Protein AF-A0AAU9V976-F1 (afdb_monomer)

pLDDT: mean 77.26, std 12.56, range [42.62, 93.38]

Mean predicted aligned error: 13.74 Å

Structure (mmCIF, N/CA/C/O backbone):
data_AF-A0AAU9V976-F1
#
_entry.id   AF-A0AAU9V976-F1
#
loop_
_atom_site.group_PDB
_atom_site.id
_atom_site.type_symbol
_atom_site.label_atom_id
_atom_site.label_alt_id
_atom_site.label_comp_id
_atom_site.label_asym_id
_atom_site.label_entity_id
_atom_site.label_seq_id
_atom_site.pdbx_PDB_ins_code
_atom_site.Cartn_x
_atom_site.Cartn_y
_atom_site.Cartn_z
_atom_site.occupancy
_atom_site.B_iso_or_equiv
_atom_site.auth_seq_id
_atom_site.auth_comp_id
_atom_site.auth_asym_id
_atom_site.auth_atom_id
_atom_site.pdbx_PDB_model_num
ATOM 1 N N . MET A 1 1 ? 31.066 -22.808 -19.794 1.00 42.62 1 MET A N 1
ATOM 2 C CA . MET A 1 1 ? 29.587 -22.709 -19.785 1.00 42.62 1 MET A CA 1
ATOM 3 C C . MET A 1 1 ? 29.200 -21.285 -19.411 1.00 42.62 1 MET A C 1
ATOM 5 O O . MET A 1 1 ? 29.509 -20.862 -18.305 1.00 42.62 1 MET A O 1
ATOM 9 N N . ASN A 1 2 ? 28.576 -20.544 -20.329 1.00 50.41 2 ASN A N 1
ATOM 10 C CA . ASN A 1 2 ? 28.217 -19.128 -20.169 1.00 50.41 2 ASN A CA 1
ATOM 11 C C . ASN A 1 2 ? 27.073 -18.945 -19.157 1.00 50.41 2 ASN A C 1
ATOM 13 O O . ASN A 1 2 ? 25.905 -18.852 -19.533 1.00 50.41 2 ASN A O 1
ATOM 17 N N . ARG A 1 3 ? 27.388 -18.920 -17.858 1.00 59.38 3 ARG A N 1
ATOM 18 C CA . ARG A 1 3 ? 26.419 -18.580 -16.810 1.00 59.38 3 ARG A CA 1
ATOM 19 C C . ARG A 1 3 ? 26.549 -17.105 -16.457 1.00 59.38 3 ARG A C 1
ATOM 21 O O . ARG A 1 3 ? 27.405 -16.727 -15.672 1.00 59.38 3 ARG A O 1
ATOM 28 N N . LEU A 1 4 ? 25.668 -16.297 -17.042 1.00 67.44 4 LEU A N 1
ATOM 29 C CA . LEU A 1 4 ? 25.501 -14.901 -16.651 1.00 67.44 4 LEU A CA 1
ATOM 30 C C . LEU A 1 4 ? 24.906 -14.823 -15.244 1.00 67.44 4 LEU A C 1
ATOM 32 O O . LEU A 1 4 ? 23.891 -15.485 -14.973 1.00 67.44 4 LEU A O 1
ATOM 36 N N . THR A 1 5 ? 25.511 -13.997 -14.391 1.00 76.44 5 THR A N 1
ATOM 37 C CA . THR A 1 5 ? 24.982 -13.668 -13.063 1.00 76.44 5 THR A CA 1
ATOM 38 C C . THR A 1 5 ? 23.667 -12.887 -13.190 1.00 76.44 5 THR A C 1
ATOM 40 O O . THR A 1 5 ? 23.399 -12.289 -14.240 1.00 76.44 5 THR A O 1
ATOM 43 N N . PRO A 1 6 ? 22.813 -12.873 -12.152 1.00 68.69 6 PRO A N 1
ATOM 44 C CA . PRO A 1 6 ? 21.598 -12.057 -12.151 1.00 68.69 6 PRO A CA 1
ATOM 45 C C . PRO A 1 6 ? 21.866 -10.578 -12.473 1.00 68.69 6 PRO A C 1
ATOM 47 O O . PRO A 1 6 ? 21.142 -9.988 -13.270 1.00 68.69 6 PRO A O 1
ATOM 50 N N . GLU A 1 7 ? 22.956 -10.016 -11.945 1.00 67.62 7 GLU A N 1
ATOM 51 C CA . GLU A 1 7 ? 23.396 -8.639 -12.209 1.00 67.62 7 GLU A CA 1
ATOM 52 C C . GLU A 1 7 ? 23.746 -8.416 -13.683 1.00 67.62 7 GLU A C 1
ATOM 54 O O . GLU A 1 7 ? 23.297 -7.445 -14.286 1.00 67.62 7 GLU A O 1
ATOM 59 N N . GLN A 1 8 ? 24.475 -9.350 -14.303 1.00 68.94 8 GLN A N 1
ATOM 60 C CA . GLN A 1 8 ? 24.818 -9.276 -15.726 1.00 68.94 8 GLN A CA 1
ATOM 61 C C . GLN A 1 8 ? 23.578 -9.383 -16.619 1.00 68.94 8 GLN A C 1
ATOM 63 O O . GLN A 1 8 ? 23.442 -8.633 -17.583 1.00 68.94 8 GLN A O 1
ATOM 68 N N . ARG A 1 9 ? 22.636 -10.279 -16.294 1.00 66.00 9 ARG A N 1
ATOM 69 C CA . ARG A 1 9 ? 21.364 -10.412 -17.033 1.00 66.00 9 ARG A CA 1
ATOM 70 C C . ARG A 1 9 ? 20.520 -9.147 -16.926 1.00 66.00 9 ARG A C 1
ATOM 72 O O . ARG A 1 9 ? 19.904 -8.731 -17.904 1.00 66.00 9 ARG A O 1
ATOM 79 N N . PHE A 1 10 ? 20.513 -8.533 -15.750 1.00 69.31 10 PHE A N 1
ATOM 80 C CA . PHE A 1 10 ? 19.803 -7.290 -15.515 1.00 69.31 10 PHE A CA 1
ATOM 81 C C . PHE A 1 10 ? 20.469 -6.100 -16.221 1.00 69.31 10 PHE A C 1
ATOM 83 O O . PHE A 1 10 ? 19.774 -5.287 -16.821 1.00 69.31 10 PHE A O 1
ATOM 90 N N . HIS A 1 11 ? 21.801 -6.031 -16.238 1.00 67.69 11 HIS A N 1
ATOM 91 C CA . HIS A 1 11 ? 22.538 -5.008 -16.978 1.00 67.69 11 HIS A CA 1
ATOM 92 C C . HIS A 1 11 ? 22.307 -5.114 -18.495 1.00 67.69 11 HIS A C 1
ATOM 94 O O . HIS A 1 11 ? 22.106 -4.107 -19.168 1.00 67.69 11 HIS A O 1
ATOM 100 N N . ILE A 1 12 ? 22.216 -6.336 -19.030 1.00 68.56 12 ILE A N 1
ATOM 101 C CA . ILE A 1 12 ? 21.811 -6.572 -20.424 1.00 68.56 12 ILE A CA 1
ATOM 102 C C . ILE A 1 12 ? 20.384 -6.060 -20.676 1.00 68.56 12 ILE A C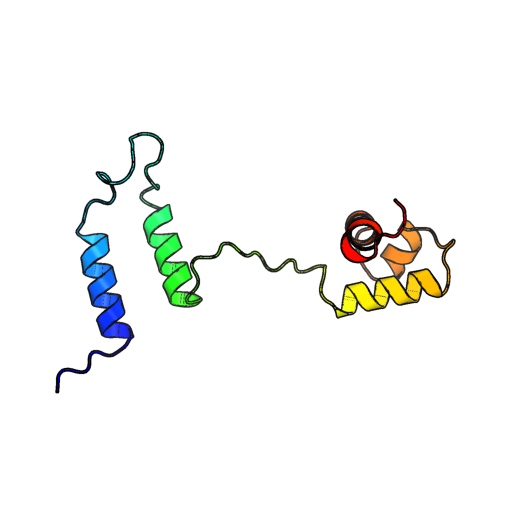 1
ATOM 104 O O . ILE A 1 12 ? 20.143 -5.397 -21.685 1.00 68.56 12 ILE A O 1
ATOM 108 N N . ALA A 1 13 ? 19.442 -6.315 -19.761 1.00 67.31 13 ALA A N 1
ATOM 109 C CA . ALA A 1 13 ? 18.082 -5.784 -19.864 1.00 67.31 13 ALA A CA 1
ATOM 110 C C . ALA A 1 13 ? 18.062 -4.245 -19.799 1.00 67.31 13 ALA A C 1
ATOM 112 O O . ALA A 1 13 ? 17.362 -3.607 -20.578 1.00 67.31 13 ALA A O 1
ATOM 113 N N . GLN A 1 14 ? 18.868 -3.643 -18.924 1.00 68.19 14 GLN A N 1
ATOM 114 C CA . GLN A 1 14 ? 19.033 -2.196 -18.821 1.00 68.19 14 GLN A CA 1
ATOM 115 C C . GLN A 1 14 ? 19.527 -1.597 -20.144 1.00 68.19 14 GLN A C 1
ATOM 117 O O . GLN A 1 14 ? 18.864 -0.717 -20.678 1.00 68.19 14 GLN A O 1
ATOM 122 N N . ILE A 1 15 ? 20.618 -2.120 -20.716 1.00 66.62 15 ILE A N 1
ATOM 123 C CA . ILE A 1 15 ? 21.153 -1.664 -22.011 1.00 66.62 15 ILE A CA 1
ATOM 124 C C . ILE A 1 15 ? 20.105 -1.823 -23.123 1.00 66.62 15 ILE A C 1
ATOM 126 O O . ILE A 1 15 ? 19.984 -0.956 -23.991 1.00 66.62 15 ILE A O 1
ATOM 130 N N . TYR A 1 16 ? 19.331 -2.913 -23.092 1.00 65.38 16 TYR A N 1
ATOM 131 C CA . TYR A 1 16 ? 18.266 -3.187 -24.054 1.00 65.38 16 TYR A CA 1
ATOM 132 C C . TYR A 1 16 ? 17.108 -2.178 -23.972 1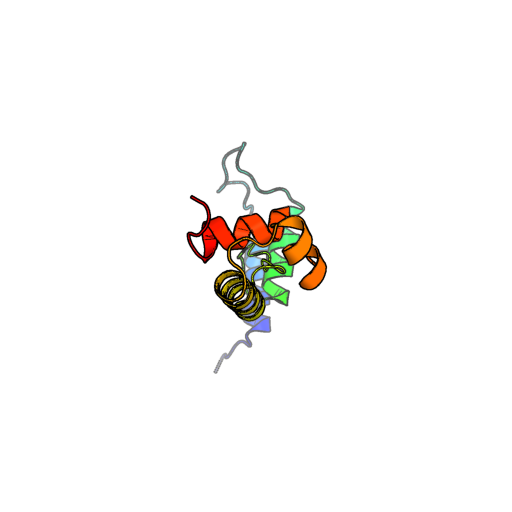.00 65.38 16 TYR A C 1
ATOM 134 O O . TYR A 1 16 ? 16.597 -1.761 -25.011 1.00 65.38 16 TYR A O 1
ATOM 142 N N . PHE A 1 17 ? 16.702 -1.773 -22.764 1.00 62.34 17 PHE A N 1
ATOM 143 C CA . PHE A 1 17 ? 15.596 -0.833 -22.548 1.00 62.34 17 PHE A CA 1
ATOM 144 C C . PHE A 1 17 ? 16.018 0.644 -22.605 1.00 62.34 17 PHE A C 1
ATOM 146 O O . PHE A 1 17 ? 15.234 1.468 -23.067 1.00 62.34 17 PHE A O 1
ATOM 153 N N . GLU A 1 18 ? 17.242 0.989 -22.199 1.00 65.19 18 GLU A N 1
ATOM 154 C CA . GLU A 1 18 ? 17.788 2.352 -22.303 1.00 65.19 18 GLU A CA 1
ATOM 155 C C . GLU A 1 18 ? 18.015 2.761 -23.766 1.00 65.19 18 GLU A C 1
ATOM 157 O O . GLU A 1 18 ? 17.744 3.902 -24.134 1.00 65.19 18 GLU A O 1
ATOM 162 N N . ASN A 1 19 ? 18.426 1.826 -24.632 1.00 58.38 19 ASN A N 1
ATOM 163 C CA . ASN A 1 19 ? 18.715 2.111 -26.044 1.00 58.38 19 ASN A CA 1
ATOM 164 C C . ASN A 1 19 ? 17.544 1.865 -27.007 1.00 58.38 19 ASN A C 1
ATOM 166 O O . ASN A 1 19 ? 17.720 1.946 -28.225 1.00 58.38 19 ASN A O 1
ATOM 170 N N . ARG A 1 20 ? 16.336 1.560 -26.518 1.00 55.28 20 ARG A N 1
ATOM 171 C CA . ARG A 1 20 ? 15.174 1.325 -27.385 1.00 55.28 20 ARG A CA 1
ATOM 172 C C . ARG A 1 20 ? 14.007 2.178 -26.952 1.00 55.28 20 ARG A C 1
ATOM 174 O O . ARG A 1 20 ? 13.383 1.954 -25.924 1.00 55.28 20 ARG A O 1
ATOM 181 N N . ALA A 1 21 ? 13.717 3.152 -27.805 1.00 59.62 21 ALA A N 1
ATOM 182 C CA . ALA A 1 21 ? 12.571 4.029 -27.748 1.00 59.62 21 ALA A CA 1
ATOM 183 C C . ALA A 1 21 ? 11.325 3.278 -27.241 1.00 59.62 21 ALA A C 1
ATOM 185 O O . ALA A 1 21 ? 10.714 2.516 -27.976 1.00 59.62 21 ALA A O 1
ATOM 186 N N . LEU A 1 22 ? 10.922 3.510 -25.989 1.00 63.00 22 LEU A N 1
ATOM 187 C CA . LEU A 1 22 ? 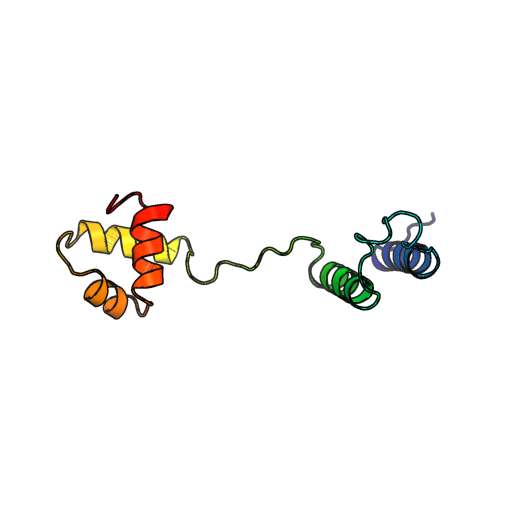9.593 3.114 -25.499 1.00 63.00 22 LEU A CA 1
ATOM 188 C C . LEU A 1 22 ? 8.500 3.894 -26.252 1.00 63.00 22 LEU A C 1
ATOM 190 O O . LEU A 1 22 ? 7.359 3.468 -26.386 1.00 63.00 22 LEU A O 1
ATOM 194 N N . ARG A 1 23 ? 8.899 5.042 -26.803 1.00 60.06 23 ARG A N 1
ATOM 195 C CA . ARG A 1 23 ? 8.108 6.022 -27.540 1.00 60.06 23 ARG A CA 1
ATOM 196 C C . ARG A 1 23 ? 7.181 5.480 -28.650 1.00 60.06 23 ARG A C 1
ATOM 198 O O . ARG A 1 23 ? 6.126 6.096 -28.777 1.00 60.06 23 ARG A O 1
ATOM 205 N N . PRO A 1 24 ? 7.511 4.431 -29.433 1.00 68.00 24 PRO A N 1
ATOM 206 C CA . PRO A 1 24 ? 6.631 3.841 -30.444 1.00 68.00 24 PRO A CA 1
ATOM 207 C C . PRO A 1 24 ? 5.572 2.890 -29.870 1.00 68.00 24 PRO A C 1
ATOM 209 O O . PRO A 1 24 ? 4.562 2.660 -30.520 1.00 68.00 24 PRO A O 1
ATOM 212 N N . PHE A 1 25 ? 5.780 2.334 -28.671 1.00 68.12 25 PHE A N 1
ATOM 213 C CA . PHE A 1 25 ? 4.842 1.386 -28.052 1.00 68.12 25 PHE A CA 1
ATOM 214 C C . PHE A 1 25 ? 3.715 2.077 -27.283 1.00 68.12 25 PHE A C 1
ATOM 216 O O . PHE A 1 25 ? 2.660 1.489 -27.057 1.00 68.12 25 PHE A O 1
ATOM 223 N N . TYR A 1 26 ? 3.929 3.331 -26.890 1.00 70.00 26 TYR A 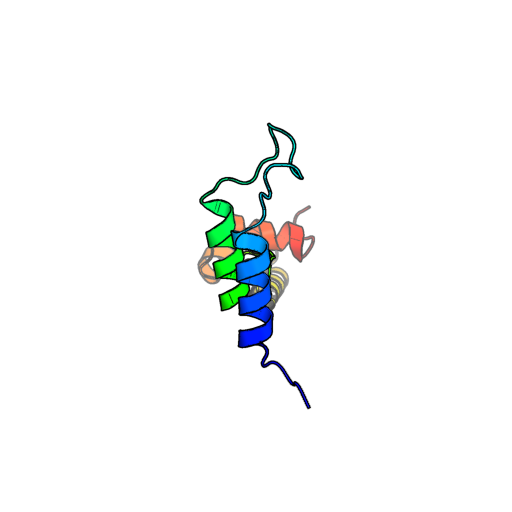N 1
ATOM 224 C CA . TYR A 1 26 ? 2.933 4.137 -26.203 1.00 70.00 26 TYR A CA 1
ATOM 225 C C . TYR A 1 26 ? 2.383 5.206 -27.146 1.00 70.00 26 TYR A C 1
ATOM 227 O O . TYR A 1 26 ? 3.144 5.973 -27.739 1.00 70.00 26 TYR A O 1
ATOM 235 N N . GLY A 1 27 ? 1.054 5.287 -27.246 1.00 68.31 27 GLY A N 1
ATOM 236 C CA . GLY A 1 27 ? 0.383 6.388 -27.938 1.00 68.31 27 GLY A CA 1
ATOM 237 C C . GLY A 1 27 ? 0.759 7.746 -27.334 1.00 68.31 27 GLY A C 1
ATOM 238 O O . GLY A 1 27 ? 1.188 7.823 -26.182 1.00 68.31 27 GLY A O 1
ATOM 239 N N . GLN A 1 28 ? 0.576 8.826 -28.100 1.00 67.31 28 GLN A N 1
ATOM 240 C CA . GLN A 1 28 ? 0.994 10.189 -27.734 1.00 67.31 28 GLN A CA 1
ATOM 241 C C . GLN A 1 28 ? 0.583 10.603 -26.310 1.00 67.31 28 GLN A C 1
ATOM 243 O O . GLN A 1 28 ? 1.363 11.248 -25.615 1.00 67.31 28 GLN A O 1
ATOM 248 N N . HIS A 1 29 ? -0.601 10.183 -25.859 1.00 73.44 29 HIS A N 1
ATOM 249 C CA . HIS A 1 29 ? -1.153 10.528 -24.545 1.00 73.44 29 HIS A CA 1
ATOM 250 C C . HIS A 1 29 ? -0.849 9.514 -23.429 1.00 73.44 29 HIS A C 1
ATOM 252 O O . HIS A 1 29 ? -1.093 9.810 -22.266 1.00 73.44 29 HIS A O 1
ATOM 258 N N . ASN A 1 30 ? -0.287 8.347 -23.760 1.00 70.94 30 ASN A N 1
ATOM 259 C CA . ASN A 1 30 ? -0.001 7.262 -22.810 1.00 70.94 30 ASN A CA 1
ATOM 260 C C . ASN A 1 30 ? 1.503 7.036 -22.610 1.00 70.94 30 ASN A C 1
ATOM 262 O O . ASN A 1 30 ? 1.911 6.037 -22.018 1.00 70.94 30 ASN A O 1
ATOM 266 N N . ARG A 1 31 ? 2.346 7.929 -23.142 1.00 73.38 31 ARG A N 1
ATOM 267 C CA . ARG A 1 31 ? 3.799 7.804 -23.053 1.00 73.38 31 ARG A CA 1
ATOM 268 C C . ARG A 1 31 ? 4.261 8.023 -21.606 1.00 73.38 31 ARG A C 1
ATOM 270 O O . ARG A 1 31 ? 3.991 9.090 -21.054 1.00 73.38 31 ARG A O 1
ATOM 277 N N . PRO A 1 32 ? 4.993 7.070 -21.000 1.00 72.50 32 PRO A N 1
ATOM 278 C CA . PRO A 1 32 ? 5.591 7.285 -19.691 1.00 72.50 32 PRO A CA 1
ATOM 279 C C . PRO A 1 32 ? 6.611 8.423 -19.770 1.00 72.50 32 PRO A C 1
ATOM 281 O O . PRO A 1 32 ? 7.336 8.552 -20.761 1.00 72.50 32 PRO A O 1
ATOM 284 N N . SER A 1 33 ? 6.656 9.260 -18.734 1.00 72.19 33 SER A N 1
ATOM 285 C CA . SER A 1 33 ? 7.603 10.373 -18.690 1.00 72.19 33 SER A CA 1
ATOM 286 C C . SER A 1 33 ? 9.043 9.864 -18.619 1.00 72.19 33 SER A C 1
ATOM 288 O O . SER A 1 33 ? 9.317 8.791 -18.075 1.00 72.19 33 SER A O 1
ATOM 290 N N . GLU A 1 34 ? 9.981 10.663 -19.130 1.00 72.31 34 GLU A N 1
ATOM 291 C CA . GLU A 1 34 ? 11.411 10.324 -19.117 1.00 72.31 34 GLU A CA 1
ATOM 292 C C . GLU A 1 34 ? 11.963 10.133 -17.702 1.00 72.31 34 GLU A C 1
ATOM 294 O O . GLU A 1 34 ? 12.903 9.373 -17.518 1.00 72.31 34 GL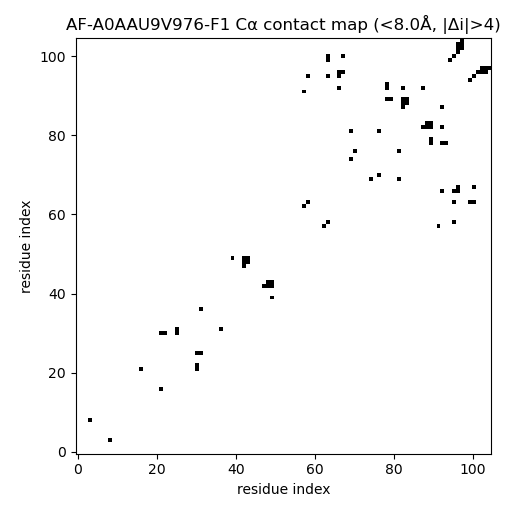U A O 1
ATOM 299 N N . GLN A 1 35 ? 11.337 10.750 -16.697 1.00 72.19 35 GLN A N 1
ATOM 300 C CA . GLN A 1 35 ? 11.675 10.579 -15.283 1.00 72.19 35 GLN A CA 1
ATOM 301 C C . GLN A 1 35 ? 11.030 9.334 -14.652 1.00 72.19 35 GLN A C 1
ATOM 303 O O . GLN A 1 35 ? 11.599 8.735 -13.742 1.00 72.19 35 GLN A O 1
ATOM 308 N N . LEU A 1 36 ? 9.851 8.910 -15.121 1.00 76.44 36 LEU A N 1
ATOM 309 C CA . LEU A 1 36 ? 9.149 7.748 -14.564 1.00 76.44 36 LEU A CA 1
ATOM 310 C C . LEU A 1 36 ? 9.860 6.434 -14.908 1.00 76.44 36 LEU A C 1
ATOM 312 O O . LEU A 1 36 ? 9.857 5.502 -14.103 1.00 76.44 36 LEU A O 1
ATOM 316 N N . ILE A 1 37 ? 10.483 6.368 -16.085 1.00 74.94 37 ILE A N 1
ATOM 317 C CA . ILE A 1 37 ? 11.244 5.206 -16.557 1.00 74.94 37 ILE A CA 1
ATOM 318 C C . ILE A 1 37 ? 12.392 4.847 -15.588 1.00 74.94 37 ILE A C 1
ATOM 320 O O . ILE A 1 37 ? 12.369 3.731 -15.062 1.00 74.94 37 ILE A O 1
ATOM 324 N N . PRO A 1 38 ? 13.352 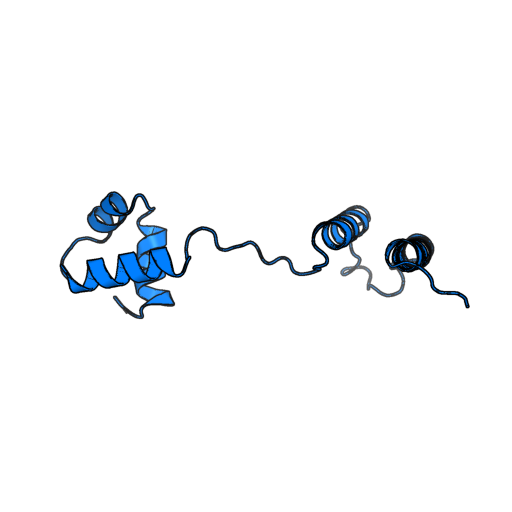5.746 -15.273 1.00 76.38 38 PRO A N 1
ATOM 325 C CA . PRO A 1 38 ? 14.440 5.430 -14.352 1.00 76.38 38 PRO A CA 1
ATOM 326 C C . PRO A 1 38 ? 13.935 5.132 -12.936 1.00 76.38 38 PRO A C 1
ATOM 328 O O . PRO A 1 38 ? 14.392 4.160 -12.343 1.00 76.38 38 PRO A O 1
ATOM 331 N N . LEU A 1 39 ? 12.935 5.862 -12.426 1.00 80.00 39 LEU A N 1
ATOM 332 C CA . LEU A 1 39 ? 12.358 5.610 -11.095 1.00 80.00 39 LEU A CA 1
ATOM 333 C C . LEU A 1 39 ? 11.705 4.223 -10.979 1.00 80.00 39 LEU A C 1
ATOM 335 O O . LEU A 1 39 ? 11.843 3.539 -9.963 1.00 80.00 39 LEU A O 1
ATOM 339 N N . THR A 1 40 ? 10.997 3.787 -12.025 1.00 78.25 40 THR A N 1
ATOM 340 C CA . THR A 1 40 ? 10.385 2.448 -12.071 1.00 78.25 40 THR A CA 1
ATOM 341 C C . THR A 1 40 ? 11.463 1.367 -12.066 1.00 78.25 40 THR A C 1
ATOM 343 O O . THR A 1 40 ? 11.352 0.379 -11.337 1.00 78.25 40 THR A O 1
ATOM 346 N N . MET A 1 41 ? 12.540 1.574 -12.829 1.00 78.25 41 MET A N 1
ATOM 347 C CA . MET A 1 41 ? 13.662 0.639 -12.884 1.00 78.25 41 MET A CA 1
ATOM 348 C C . MET A 1 41 ? 14.458 0.601 -11.578 1.00 78.25 41 MET A C 1
ATOM 350 O O . MET A 1 41 ? 14.835 -0.478 -11.134 1.00 78.25 41 MET A O 1
ATOM 354 N N . GLU A 1 42 ? 14.692 1.740 -10.933 1.00 80.75 42 GLU A N 1
ATOM 355 C CA . GLU A 1 42 ? 15.362 1.824 -9.633 1.00 80.75 42 GLU A CA 1
ATOM 356 C C . GLU A 1 42 ? 14.564 1.107 -8.537 1.00 80.75 42 GLU A C 1
ATOM 358 O O . GLU A 1 42 ? 15.113 0.319 -7.762 1.00 80.75 42 GLU A O 1
ATOM 363 N N . ARG A 1 43 ? 13.240 1.292 -8.514 1.00 76.62 43 ARG A N 1
ATOM 364 C CA . ARG A 1 43 ? 12.358 0.536 -7.616 1.00 76.62 43 ARG A CA 1
ATOM 365 C C . ARG A 1 43 ? 12.467 -0.965 -7.856 1.00 76.62 43 ARG A C 1
ATOM 367 O O . ARG A 1 43 ? 12.594 -1.732 -6.902 1.00 76.62 43 ARG A O 1
ATOM 374 N N . PHE A 1 44 ? 12.443 -1.386 -9.116 1.00 78.50 44 PHE A N 1
ATOM 375 C CA . PHE A 1 44 ? 12.598 -2.794 -9.446 1.00 78.50 44 PHE A CA 1
ATOM 376 C C . PHE A 1 44 ? 13.968 -3.333 -9.015 1.00 78.50 44 PHE A C 1
ATOM 378 O O . PHE A 1 44 ? 14.031 -4.420 -8.459 1.00 78.50 44 PHE A O 1
ATOM 385 N N . ARG A 1 45 ? 15.057 -2.570 -9.175 1.00 72.25 45 ARG A N 1
ATOM 386 C CA . ARG A 1 45 ? 16.393 -2.972 -8.693 1.00 72.25 45 ARG A CA 1
ATOM 387 C C . ARG A 1 45 ? 16.433 -3.198 -7.188 1.00 72.25 45 ARG A C 1
ATOM 389 O O . ARG A 1 45 ? 17.046 -4.148 -6.724 1.00 72.25 45 ARG A O 1
ATOM 396 N N . THR A 1 46 ? 15.816 -2.296 -6.434 1.00 76.62 46 THR A N 1
ATOM 397 C CA . THR A 1 46 ? 15.909 -2.272 -4.967 1.00 76.62 46 THR A CA 1
ATOM 398 C C . THR A 1 46 ? 14.977 -3.273 -4.300 1.00 76.62 46 THR A C 1
ATOM 400 O O . THR A 1 46 ? 15.321 -3.851 -3.274 1.00 76.62 46 THR A O 1
ATOM 403 N N . THR A 1 47 ? 13.792 -3.483 -4.870 1.00 76.81 47 THR A N 1
ATOM 404 C CA . THR A 1 47 ? 12.722 -4.264 -4.230 1.00 76.81 47 THR A CA 1
ATOM 405 C C . THR A 1 47 ? 12.292 -5.490 -5.034 1.00 76.81 47 THR A C 1
ATOM 407 O O . THR A 1 47 ? 11.442 -6.245 -4.569 1.00 76.81 47 THR A O 1
ATOM 410 N N . PHE A 1 48 ? 12.847 -5.687 -6.239 1.00 74.81 48 PHE A N 1
ATOM 411 C CA . PHE A 1 48 ? 12.466 -6.730 -7.204 1.00 74.81 48 PHE A CA 1
ATOM 412 C C . PHE A 1 48 ? 10.959 -6.787 -7.496 1.00 74.81 48 PHE A C 1
ATOM 414 O O . PHE A 1 48 ? 10.432 -7.809 -7.931 1.00 74.81 48 PHE A O 1
ATOM 421 N N . THR A 1 49 ? 10.248 -5.675 -7.285 1.00 71.69 49 THR A N 1
ATOM 422 C CA . THR A 1 49 ? 8.813 -5.556 -7.536 1.00 71.69 49 THR A CA 1
ATOM 423 C C . THR A 1 49 ? 8.503 -4.336 -8.391 1.00 71.69 49 THR A C 1
ATOM 425 O O . THR A 1 49 ? 9.111 -3.275 -8.258 1.00 71.69 49 THR A O 1
ATOM 428 N N . LEU A 1 50 ? 7.530 -4.501 -9.288 1.00 73.56 50 LEU A N 1
ATOM 429 C CA . LEU A 1 50 ? 6.935 -3.423 -10.082 1.00 73.56 50 LEU A CA 1
ATOM 430 C C . LEU A 1 50 ? 5.636 -2.903 -9.447 1.00 73.56 50 LEU A C 1
ATOM 432 O O . LEU A 1 50 ? 5.023 -1.965 -9.955 1.00 73.56 50 LEU A O 1
ATOM 436 N N . ASN A 1 51 ? 5.199 -3.500 -8.334 1.00 72.75 51 ASN A N 1
ATOM 437 C CA . ASN A 1 51 ? 3.944 -3.138 -7.695 1.00 72.75 51 ASN A CA 1
ATOM 438 C C . ASN A 1 51 ? 4.092 -1.854 -6.873 1.00 72.75 51 ASN A C 1
ATOM 440 O O . ASN A 1 51 ? 4.937 -1.741 -5.986 1.00 72.75 51 ASN A O 1
ATOM 444 N N . ASN A 1 52 ? 3.164 -0.920 -7.082 1.00 61.97 52 ASN A N 1
ATOM 445 C CA . ASN A 1 52 ? 2.982 0.267 -6.241 1.00 61.97 52 ASN A CA 1
ATOM 446 C C . ASN A 1 52 ? 2.212 -0.056 -4.948 1.00 61.97 52 ASN A C 1
ATOM 448 O O . ASN A 1 52 ? 1.406 0.750 -4.475 1.00 61.97 52 ASN A O 1
ATOM 452 N N . THR A 1 53 ? 2.415 -1.243 -4.375 1.00 59.72 53 THR A N 1
ATOM 453 C CA . THR A 1 53 ? 1.785 -1.633 -3.113 1.00 59.72 53 THR A CA 1
ATOM 454 C C . THR A 1 53 ? 2.410 -0.831 -1.985 1.00 59.72 53 THR A C 1
ATOM 456 O O . THR A 1 53 ? 3.414 -1.223 -1.398 1.00 59.72 53 THR A O 1
ATOM 459 N N . HIS A 1 54 ? 1.807 0.314 -1.676 1.00 56.31 54 HIS A N 1
ATOM 460 C CA . HIS A 1 54 ? 2.072 0.990 -0.419 1.00 56.31 54 HIS A CA 1
ATOM 461 C C . HIS A 1 54 ? 1.624 0.047 0.699 1.00 56.31 54 HIS A C 1
ATOM 463 O O . HIS A 1 54 ? 0.438 -0.310 0.728 1.00 56.31 54 HIS A O 1
ATOM 469 N N . PRO A 1 55 ? 2.514 -0.371 1.616 1.00 55.09 55 PRO A N 1
ATOM 470 C CA . PRO A 1 55 ? 2.070 -1.116 2.779 1.00 55.09 55 PRO A CA 1
ATOM 471 C C . PRO A 1 55 ? 1.020 -0.258 3.487 1.00 55.09 55 PRO A C 1
ATOM 473 O O . PRO A 1 55 ? 1.279 0.895 3.842 1.00 55.09 55 PRO A O 1
ATOM 476 N N . ARG A 1 56 ? -0.197 -0.790 3.653 1.00 58.94 56 ARG A N 1
ATOM 477 C CA . ARG A 1 56 ? -1.247 -0.149 4.453 1.00 58.94 56 ARG A CA 1
ATOM 478 C C . ARG A 1 56 ? -0.801 -0.208 5.914 1.00 58.94 56 ARG A C 1
ATOM 480 O O . ARG A 1 56 ? -1.259 -1.057 6.668 1.00 58.94 56 ARG A O 1
ATOM 487 N N . ARG A 1 57 ? 0.094 0.702 6.310 1.00 59.47 57 ARG A N 1
ATOM 488 C CA . ARG A 1 57 ? 0.789 0.737 7.613 1.00 59.47 57 ARG A CA 1
ATOM 489 C C . ARG A 1 57 ? -0.129 0.748 8.849 1.00 59.47 57 ARG A C 1
ATOM 491 O O . ARG A 1 57 ? 0.375 0.683 9.954 1.00 59.47 57 ARG A O 1
ATOM 498 N N . ARG A 1 58 ? -1.454 0.856 8.689 1.00 62.31 58 ARG A N 1
ATOM 499 C CA . ARG A 1 58 ? -2.425 0.995 9.791 1.00 62.31 58 ARG A CA 1
ATOM 500 C C . ARG A 1 58 ? -3.402 -0.174 9.956 1.00 62.31 58 ARG A C 1
ATOM 502 O O . ARG A 1 58 ? -4.275 -0.089 10.805 1.00 62.31 58 ARG A O 1
ATOM 509 N N . ARG A 1 59 ? -3.314 -1.218 9.127 1.00 71.94 59 ARG A N 1
ATOM 510 C CA . ARG A 1 59 ? -4.220 -2.384 9.170 1.00 71.94 59 ARG A CA 1
ATOM 511 C C . ARG A 1 59 ? -3.430 -3.683 9.201 1.00 71.94 59 ARG A C 1
ATOM 513 O O . ARG A 1 59 ? -3.575 -4.537 8.330 1.00 71.94 59 ARG A O 1
ATOM 520 N N . THR A 1 60 ? -2.504 -3.783 10.142 1.00 82.94 60 THR A N 1
ATOM 521 C CA . THR A 1 60 ? -1.859 -5.064 10.421 1.00 82.94 60 THR A CA 1
ATOM 522 C C . THR A 1 60 ? -2.876 -5.999 11.075 1.00 82.94 60 THR A C 1
ATOM 524 O O . THR A 1 60 ? -3.857 -5.543 11.664 1.00 82.94 60 THR A O 1
ATOM 527 N N . LYS A 1 61 ? -2.650 -7.313 10.971 1.00 86.31 61 LYS A N 1
ATOM 528 C CA . LYS A 1 61 ? -3.528 -8.318 11.593 1.00 86.31 61 LYS A CA 1
ATOM 529 C C . LYS A 1 61 ? -3.661 -8.101 13.104 1.00 86.31 61 LYS A C 1
ATOM 531 O O . LYS A 1 61 ? -4.751 -8.225 13.640 1.00 86.31 61 LYS A O 1
ATOM 536 N N . GLU A 1 62 ? -2.570 -7.705 13.754 1.00 87.44 62 GLU A N 1
ATOM 537 C CA . GLU A 1 62 ? -2.526 -7.401 15.188 1.00 87.44 62 GLU A CA 1
ATOM 538 C C . GLU A 1 62 ? -3.450 -6.241 15.569 1.00 87.44 62 GLU A C 1
ATOM 540 O O . GLU A 1 62 ? -4.211 -6.352 16.524 1.00 87.44 62 GLU A O 1
ATOM 545 N N . VAL A 1 63 ? -3.431 -5.151 14.793 1.00 88.31 63 VAL A N 1
ATOM 546 C CA . VAL A 1 63 ? -4.298 -3.992 15.043 1.00 88.31 63 VAL A CA 1
ATOM 547 C C . VAL A 1 63 ? -5.765 -4.358 14.821 1.00 88.31 63 VAL A C 1
ATOM 549 O O . VAL A 1 63 ? -6.613 -3.936 15.598 1.00 88.31 63 VAL A O 1
ATOM 552 N N . ILE A 1 64 ? -6.074 -5.161 13.798 1.00 90.44 64 ILE A N 1
ATOM 553 C CA . ILE A 1 64 ? -7.447 -5.631 13.554 1.00 90.44 64 ILE A CA 1
ATOM 554 C C . ILE A 1 64 ? -7.931 -6.489 14.730 1.00 90.44 64 ILE A C 1
ATOM 556 O O . ILE A 1 64 ? -9.004 -6.218 15.257 1.00 90.44 64 ILE A O 1
ATOM 560 N N . ALA A 1 65 ? -7.115 -7.438 15.197 1.00 91.88 65 ALA A N 1
ATOM 561 C CA . ALA A 1 65 ? -7.461 -8.298 16.329 1.00 91.88 65 ALA A CA 1
ATOM 562 C C . ALA A 1 65 ? -7.623 -7.510 17.643 1.00 91.88 65 ALA A C 1
ATOM 564 O O . ALA A 1 65 ? -8.487 -7.823 18.456 1.00 91.88 65 ALA A O 1
ATOM 565 N N . ALA A 1 66 ? -6.814 -6.468 17.864 1.00 91.69 66 ALA A N 1
ATOM 566 C CA . ALA A 1 66 ? -6.965 -5.590 19.024 1.00 91.69 66 ALA A CA 1
ATOM 567 C C . ALA A 1 66 ? -8.282 -4.794 18.981 1.00 91.69 66 ALA A C 1
ATOM 569 O O . ALA A 1 66 ? -8.946 -4.651 20.004 1.00 91.69 66 ALA A O 1
ATOM 570 N N . VAL A 1 67 ? -8.673 -4.309 17.797 1.00 91.38 67 VAL A N 1
ATOM 571 C CA . VAL A 1 67 ? -9.955 -3.616 17.595 1.00 91.38 67 VAL A CA 1
ATOM 572 C C . VAL A 1 67 ? -11.139 -4.561 17.790 1.00 91.38 67 VAL A C 1
ATOM 574 O O . VAL A 1 67 ? -12.128 -4.152 18.388 1.00 91.38 67 VAL A O 1
ATOM 577 N N . GLU A 1 68 ? -11.041 -5.795 17.295 1.00 93.38 68 GLU A N 1
ATOM 578 C CA . GLU A 1 68 ? -12.073 -6.826 17.443 1.00 93.38 68 GLU A CA 1
ATOM 579 C C . GLU A 1 68 ? -12.328 -7.146 18.919 1.00 93.38 68 GLU A C 1
ATOM 581 O O . GLU A 1 68 ? -13.452 -6.977 19.382 1.00 93.38 68 GLU A O 1
ATOM 586 N N . ARG A 1 69 ? -11.272 -7.448 19.689 1.00 92.19 69 ARG A N 1
ATOM 587 C CA . ARG A 1 69 ? -11.389 -7.683 21.140 1.00 92.19 69 ARG A CA 1
ATOM 588 C C . ARG A 1 69 ? -12.016 -6.504 21.876 1.00 92.19 69 ARG A C 1
ATOM 590 O O . ARG A 1 69 ? -12.961 -6.686 22.629 1.00 92.19 69 ARG A O 1
ATOM 597 N N . GLY A 1 70 ? -11.549 -5.282 21.613 1.00 88.94 70 GLY A N 1
ATOM 598 C CA . GLY A 1 70 ? -12.114 -4.097 22.261 1.00 88.94 70 GLY A CA 1
ATOM 599 C C . GLY A 1 70 ? -13.581 -3.838 21.889 1.00 88.94 70 GLY A C 1
ATOM 600 O O . GLY A 1 70 ? -14.313 -3.242 22.677 1.00 88.94 70 GLY A O 1
ATOM 601 N N . ALA A 1 71 ? -14.021 -4.257 20.697 1.00 89.12 71 ALA A N 1
ATOM 602 C CA . ALA A 1 71 ? -15.417 -4.166 20.269 1.00 89.12 71 ALA A CA 1
ATOM 603 C C . ALA A 1 71 ? -16.311 -5.230 20.926 1.00 89.12 71 ALA A C 1
ATOM 605 O O . ALA A 1 71 ? -17.477 -4.941 21.187 1.00 89.12 71 ALA A O 1
ATOM 606 N N . GLU A 1 72 ? -15.773 -6.418 21.208 1.00 89.69 72 GLU A N 1
ATOM 607 C CA . GLU A 1 72 ? -16.451 -7.464 21.984 1.00 89.69 72 GLU A CA 1
ATOM 608 C C . GLU A 1 72 ? -16.546 -7.108 23.475 1.00 89.69 72 GLU A C 1
ATOM 610 O O . GLU A 1 72 ? -17.588 -7.329 24.088 1.00 89.69 72 GLU A O 1
ATOM 615 N N . GLU A 1 73 ? -15.484 -6.531 24.046 1.00 92.75 73 GLU A N 1
ATOM 616 C CA . GLU A 1 73 ? -15.408 -6.166 25.468 1.00 92.75 73 GLU A CA 1
ATOM 617 C C . GLU A 1 73 ? -16.401 -5.057 25.854 1.00 92.75 73 GLU A C 1
ATOM 619 O O . GLU A 1 73 ? -17.069 -5.164 26.882 1.00 92.75 73 GLU A O 1
ATOM 624 N N . ASP A 1 74 ? -16.534 -4.006 25.036 1.00 90.25 74 ASP A N 1
ATOM 625 C CA . ASP A 1 74 ? -17.506 -2.926 25.265 1.00 90.25 74 ASP A CA 1
ATOM 626 C C . ASP A 1 74 ? -18.129 -2.427 23.948 1.00 90.25 74 ASP A C 1
ATOM 628 O O . ASP A 1 74 ? -17.695 -1.421 23.381 1.00 90.25 74 ASP A O 1
ATOM 632 N N . PRO A 1 75 ? -19.190 -3.061 23.426 1.00 86.19 75 PRO A N 1
ATOM 633 C CA . PRO A 1 75 ? -19.767 -2.685 22.133 1.00 86.19 75 PRO A CA 1
ATOM 634 C C . PRO A 1 75 ? -20.322 -1.250 22.091 1.00 86.19 75 PRO A C 1
ATOM 636 O O . PRO A 1 75 ? -20.428 -0.669 21.010 1.00 86.19 75 PRO A O 1
ATOM 639 N N . ASN A 1 76 ? -20.639 -0.654 23.246 1.00 88.25 76 ASN A N 1
ATOM 640 C CA . ASN A 1 76 ? -21.214 0.690 23.338 1.00 88.25 76 ASN A CA 1
ATOM 641 C C . ASN A 1 76 ? -20.154 1.793 23.458 1.00 88.25 76 ASN A C 1
ATOM 643 O O . ASN A 1 76 ? -20.489 2.981 23.377 1.00 88.25 76 ASN A O 1
ATOM 647 N N . GLN A 1 77 ? -18.879 1.429 23.620 1.00 90.25 77 GLN A N 1
ATOM 648 C CA . GLN A 1 77 ? -17.787 2.386 23.697 1.00 90.25 77 GLN A CA 1
ATOM 649 C C . GLN A 1 77 ? -17.740 3.265 22.443 1.00 90.25 77 GLN A C 1
ATOM 651 O O . GLN A 1 77 ? -17.746 2.792 21.300 1.00 90.25 77 GLN A O 1
ATOM 656 N N . SER A 1 78 ? -17.632 4.579 22.644 1.00 91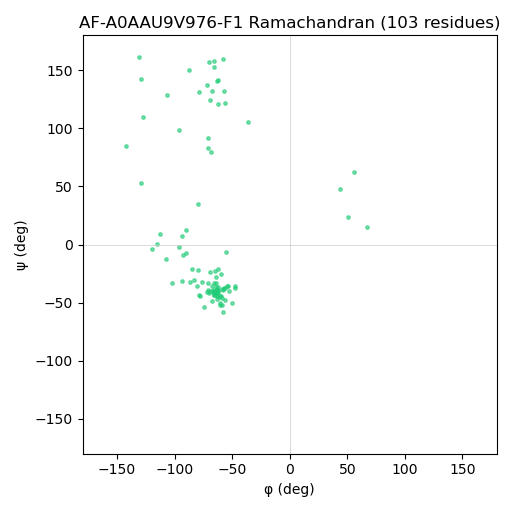.75 78 SER A N 1
ATOM 657 C CA . SER A 1 78 ? -17.543 5.501 21.515 1.00 91.75 78 SER A CA 1
ATOM 658 C C . SER A 1 78 ? -16.282 5.238 20.681 1.00 91.75 78 SER A C 1
ATOM 660 O O . SER A 1 78 ? -15.185 5.042 21.210 1.00 91.75 78 SER A O 1
ATOM 662 N N . ILE A 1 79 ? -16.413 5.345 19.356 1.00 91.12 79 ILE A N 1
ATOM 663 C CA . ILE A 1 79 ? -15.290 5.197 18.414 1.00 91.12 79 ILE A CA 1
ATOM 664 C C . ILE A 1 79 ? -14.145 6.155 18.766 1.00 91.12 79 ILE A C 1
ATOM 666 O O . ILE A 1 79 ? -12.976 5.817 18.607 1.00 91.12 79 ILE A O 1
ATOM 670 N N . ARG A 1 80 ? -14.458 7.363 19.248 1.00 92.25 80 ARG A N 1
ATOM 671 C CA . ARG A 1 80 ? -13.438 8.348 19.620 1.00 92.25 80 ARG A CA 1
ATOM 672 C C . ARG A 1 80 ? -12.608 7.880 20.815 1.00 92.25 80 ARG A C 1
ATOM 674 O O . ARG A 1 80 ? -11.391 8.019 20.763 1.00 92.25 80 ARG A O 1
ATOM 681 N N . HIS A 1 81 ? -13.256 7.329 21.838 1.00 92.38 81 HIS A N 1
ATOM 682 C CA . HIS A 1 81 ? -12.584 6.834 23.036 1.00 92.38 81 HIS A CA 1
ATOM 683 C C . HIS A 1 81 ? -11.724 5.606 22.721 1.00 92.38 81 HIS A C 1
ATOM 685 O O . HIS A 1 81 ? -10.525 5.613 22.979 1.00 92.38 81 HIS A O 1
ATOM 691 N N . ARG A 1 82 ? -12.291 4.620 22.018 1.00 92.31 82 ARG A N 1
ATOM 692 C CA . ARG A 1 82 ? -11.556 3.426 21.577 1.00 92.31 82 ARG A CA 1
ATOM 693 C C . ARG A 1 82 ? -10.345 3.768 20.706 1.00 92.31 82 ARG A C 1
ATOM 695 O O . ARG A 1 82 ? -9.284 3.164 20.816 1.00 92.31 82 ARG A O 1
ATOM 702 N N . ALA A 1 83 ? -10.481 4.758 19.823 1.00 92.12 83 ALA A N 1
ATOM 703 C CA . ALA A 1 83 ? -9.370 5.199 18.985 1.00 92.12 83 ALA A CA 1
ATOM 704 C C . ALA A 1 83 ? -8.241 5.834 19.809 1.00 92.12 83 ALA A C 1
ATOM 706 O O . ALA A 1 83 ? -7.080 5.685 19.442 1.00 92.12 83 ALA A O 1
ATOM 707 N N . GLN A 1 84 ? -8.576 6.519 20.904 1.00 92.44 84 GLN A N 1
ATOM 708 C CA . GLN A 1 84 ? -7.601 7.110 21.815 1.00 92.44 84 GLN A CA 1
ATOM 709 C C . GLN A 1 84 ? -6.839 6.038 22.605 1.00 92.44 84 GLN A C 1
ATOM 711 O O . GLN A 1 84 ? -5.623 6.140 22.717 1.00 92.44 84 GLN A O 1
ATOM 716 N N . GLU A 1 85 ? -7.519 4.996 23.087 1.00 91.81 85 GLU A N 1
ATOM 717 C CA . GLU A 1 85 ? -6.880 3.863 23.782 1.00 91.81 85 GLU A CA 1
ATOM 718 C C . GLU A 1 85 ? -5.898 3.103 22.885 1.00 91.81 85 GLU A C 1
ATOM 720 O O . GLU A 1 85 ? -4.835 2.684 23.331 1.00 91.81 85 GLU A O 1
ATOM 725 N N . LEU A 1 86 ? -6.232 2.967 21.599 1.00 88.88 86 LEU A N 1
ATOM 726 C CA . LEU A 1 86 ? -5.406 2.269 20.612 1.00 88.88 86 LEU A CA 1
ATOM 727 C C . LEU A 1 86 ? -4.402 3.187 19.885 1.00 88.88 86 LEU A C 1
ATOM 729 O O . LEU A 1 86 ? -3.870 2.792 18.845 1.00 88.88 86 LEU A O 1
ATOM 733 N N . ASP A 1 87 ? -4.197 4.416 20.375 1.00 90.00 87 ASP A N 1
ATOM 734 C CA . ASP A 1 87 ? -3.342 5.458 19.779 1.00 90.00 87 ASP A CA 1
ATOM 735 C C . ASP A 1 87 ? -3.507 5.587 18.248 1.00 90.00 87 ASP A C 1
ATOM 737 O O . ASP A 1 87 ? -2.565 5.597 17.448 1.00 90.00 87 ASP A O 1
ATOM 741 N N . MET A 1 88 ? -4.760 5.640 17.790 1.00 88.88 88 MET A N 1
ATOM 742 C CA . MET A 1 88 ? -5.085 5.724 16.373 1.00 88.88 88 MET A CA 1
ATOM 743 C C . MET A 1 88 ? -6.089 6.823 16.057 1.00 88.88 88 MET A C 1
ATOM 745 O O . MET A 1 88 ? -6.836 7.333 16.885 1.00 88.88 88 MET A O 1
ATOM 749 N N . ARG A 1 89 ? -6.141 7.208 14.778 1.00 91.19 89 ARG A N 1
ATOM 750 C CA . ARG A 1 89 ? -7.146 8.176 14.327 1.00 91.19 89 ARG A CA 1
ATOM 751 C C . ARG A 1 89 ? -8.529 7.514 14.312 1.00 91.19 89 ARG A C 1
ATOM 753 O O . ARG A 1 89 ? -8.642 6.441 13.711 1.00 91.19 89 ARG A O 1
ATOM 760 N N . PRO A 1 90 ? -9.596 8.186 14.787 1.00 92.06 90 PRO A N 1
ATOM 761 C CA . PRO A 1 90 ? -10.964 7.658 14.724 1.00 92.06 90 PRO A CA 1
ATOM 762 C C . PRO A 1 90 ? -11.390 7.228 13.313 1.00 92.06 90 PRO A C 1
ATOM 764 O O . PRO A 1 90 ? -12.039 6.205 13.128 1.00 92.06 90 PRO A O 1
ATOM 767 N N . SER A 1 91 ? -10.942 7.952 12.281 1.00 91.44 91 SER A N 1
ATOM 768 C CA . SER A 1 91 ? -11.216 7.609 10.879 1.00 91.44 91 SER A CA 1
ATOM 769 C C . SER A 1 91 ? -10.510 6.341 10.391 1.00 91.44 91 SER A C 1
ATOM 771 O O . SER A 1 91 ? -10.954 5.734 9.418 1.00 91.44 91 SER A O 1
ATOM 773 N N . SER A 1 92 ? -9.403 5.946 11.027 1.00 89.94 92 SER A N 1
ATOM 774 C CA . SER A 1 92 ? -8.736 4.660 10.785 1.00 89.94 92 SER A CA 1
ATOM 775 C C . SER A 1 92 ? -9.469 3.529 11.503 1.00 89.94 92 SER A C 1
ATOM 777 O O . SER A 1 92 ? -9.732 2.514 10.865 1.00 89.94 92 SER A O 1
ATOM 779 N N . LEU A 1 93 ? -9.882 3.747 12.757 1.00 92.19 93 LEU A N 1
ATOM 780 C CA . LEU A 1 93 ? -10.669 2.787 13.532 1.00 92.19 93 LEU A CA 1
ATOM 781 C C . LEU A 1 93 ? -12.015 2.467 12.866 1.00 92.19 93 LEU A C 1
ATOM 783 O O . LEU A 1 93 ? -12.317 1.306 12.618 1.00 92.19 93 LEU A O 1
ATOM 787 N N . TRP A 1 94 ? -12.788 3.487 12.476 1.00 91.75 94 TRP A N 1
ATOM 788 C CA . TRP A 1 94 ? -14.069 3.303 11.772 1.00 91.75 94 TRP A CA 1
ATOM 789 C C . TRP A 1 94 ? -13.909 2.502 10.476 1.00 91.75 94 TRP A C 1
ATOM 791 O O . TRP A 1 94 ? -14.718 1.654 10.116 1.00 91.75 94 TRP A O 1
ATOM 801 N N . LYS A 1 95 ? -12.801 2.749 9.777 1.00 91.00 95 LYS A N 1
ATOM 802 C CA . LYS A 1 95 ? -12.412 2.033 8.567 1.00 91.00 95 LYS A CA 1
ATOM 803 C C . LYS A 1 95 ? -12.130 0.548 8.830 1.00 91.00 95 LYS A C 1
ATOM 805 O O . LYS A 1 95 ? -12.357 -0.226 7.903 1.00 91.00 95 LYS A O 1
ATOM 810 N N . ILE A 1 96 ? -11.606 0.191 10.004 1.00 91.12 96 ILE A N 1
ATOM 811 C CA . ILE A 1 96 ? -11.371 -1.198 10.431 1.00 91.12 96 ILE A CA 1
ATOM 812 C C . ILE A 1 96 ? -12.691 -1.861 10.801 1.00 91.12 96 ILE A C 1
ATOM 814 O O . ILE A 1 96 ? -13.044 -2.864 10.188 1.00 91.12 96 ILE A O 1
ATOM 818 N N . LEU A 1 97 ? -13.462 -1.235 11.696 1.00 91.56 97 LEU A N 1
ATOM 819 C CA . LEU A 1 97 ? -14.779 -1.721 12.116 1.00 91.56 97 LEU A CA 1
ATOM 820 C C . LEU A 1 97 ? -15.663 -2.036 10.904 1.00 91.56 97 LEU A C 1
ATOM 822 O O . LEU A 1 97 ? -16.135 -3.156 10.762 1.00 91.56 97 LEU A O 1
ATOM 826 N N . ARG A 1 98 ? -15.773 -1.098 9.957 1.00 91.31 98 ARG A N 1
ATOM 827 C CA . ARG A 1 98 ? -16.660 -1.255 8.802 1.00 91.31 98 ARG A CA 1
ATOM 828 C C . ARG A 1 98 ? -16.126 -2.172 7.702 1.00 91.31 98 ARG A C 1
ATOM 830 O O . ARG A 1 98 ? -16.891 -2.933 7.126 1.00 91.31 98 ARG A O 1
ATOM 837 N N . LYS A 1 99 ? -14.846 -2.046 7.320 1.00 90.06 99 LYS A N 1
ATOM 838 C CA . LYS A 1 99 ? -14.315 -2.755 6.132 1.00 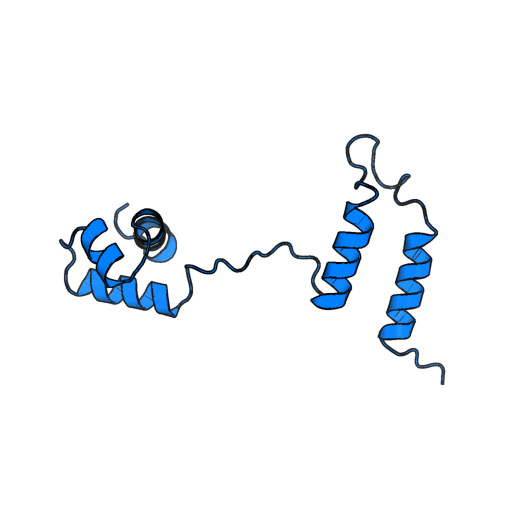90.06 99 LYS A CA 1
ATOM 839 C C . LYS A 1 99 ? -13.666 -4.091 6.444 1.00 90.06 99 LYS A C 1
ATOM 841 O O . LYS A 1 99 ? -13.630 -4.932 5.557 1.00 90.06 99 LYS A O 1
ATOM 846 N N . ASP A 1 100 ? -13.071 -4.216 7.623 1.00 89.69 100 ASP A N 1
ATOM 847 C CA . ASP A 1 100 ? -12.286 -5.391 7.987 1.00 89.69 100 ASP A CA 1
ATOM 848 C C . ASP A 1 100 ? -13.099 -6.313 8.923 1.00 89.69 100 ASP A C 1
ATOM 850 O O . ASP A 1 100 ? -12.981 -7.524 8.791 1.00 89.69 100 ASP A O 1
ATOM 854 N N . LEU A 1 101 ? -13.974 -5.760 9.783 1.00 89.62 101 LEU A N 1
ATOM 855 C CA . LEU A 1 101 ? -14.813 -6.530 10.724 1.00 89.62 101 LEU A CA 1
ATOM 856 C C . LEU A 1 101 ? -16.311 -6.586 10.362 1.00 89.62 101 LEU A C 1
ATOM 858 O O . LEU A 1 101 ? -17.054 -7.365 10.944 1.00 89.62 101 LEU A O 1
ATOM 862 N N . GLY A 1 102 ? -16.784 -5.764 9.418 1.00 88.12 102 GLY A N 1
ATOM 863 C CA . GLY A 1 102 ? -18.207 -5.716 9.042 1.00 88.12 102 GLY A CA 1
ATOM 864 C C . GLY A 1 102 ? -19.143 -5.179 10.136 1.00 88.12 102 GLY A C 1
ATOM 865 O O . GLY A 1 102 ? -20.357 -5.336 10.041 1.00 88.12 102 GLY A O 1
ATOM 866 N N . LEU A 1 103 ? -18.589 -4.534 11.163 1.00 82.38 103 LEU A N 1
ATOM 867 C CA . LEU A 1 103 ? -19.316 -3.916 12.267 1.00 82.38 1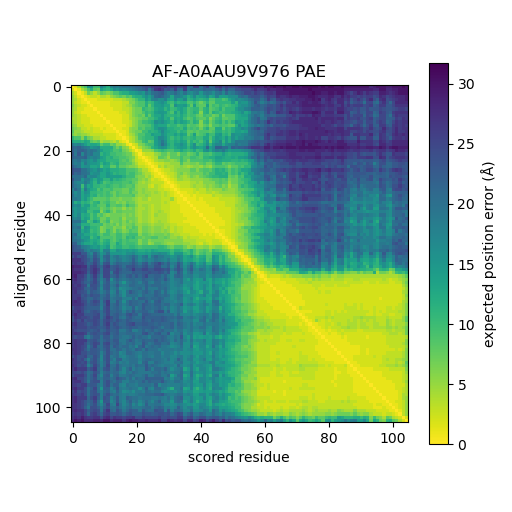03 LEU A CA 1
ATOM 868 C C . LEU A 1 103 ? -19.704 -2.474 11.907 1.00 82.38 103 LEU A C 1
ATOM 870 O O . LEU A 1 103 ? -18.982 -1.791 11.178 1.00 82.38 103 LEU A O 1
ATOM 874 N N . HIS A 1 104 ? -20.820 -1.987 12.459 1.00 69.06 104 HIS A N 1
ATOM 875 C CA . HIS A 1 104 ? -21.375 -0.653 12.170 1.00 69.06 104 HIS A CA 1
ATOM 876 C C . HIS A 1 104 ? -21.633 -0.413 10.666 1.00 69.06 104 HIS A C 1
ATOM 878 O O . HIS A 1 104 ? -21.008 0.459 10.047 1.00 69.06 104 HIS A O 1
ATOM 884 N N . ALA A 1 105 ? -22.534 -1.225 10.096 1.00 56.62 105 ALA A N 1
ATOM 885 C CA . ALA A 1 105 ? -22.988 -1.143 8.703 1.00 56.62 105 ALA A CA 1
ATOM 886 C C . ALA A 1 105 ? -23.624 0.213 8.353 1.00 56.62 105 ALA A C 1
ATOM 888 O O . ALA A 1 105 ? -24.459 0.693 9.153 1.00 56.62 105 ALA A O 1
#

Sequence (105 aa):
MNRLTPEQRFHIAQIYFENRALRPFYGQHNRPSEQLIPLTMERFRTTFTLNNTHPRRRRTKEVIAAVERGAEEDPNQSIRHRAQELDMRPSSLWKILRKDLGLHA

Organism: Euphydryas editha (NCBI:txid104508)

Radius of gyration: 23.38 Å; Cα contacts (8 Å, |Δi|>4): 48; chains: 1; bounding box: 53×33×56 Å

Solvent-accessible surface area (backbone atoms only — not comparable to full-atom values): 6561 Å² total; per-residue (Å²): 132,96,74,74,50,73,66,55,53,47,50,53,49,46,57,57,54,74,74,41,78,63,66,84,81,28,55,93,92,64,53,78,51,85,68,52,53,57,53,53,50,52,43,26,72,76,67,75,42,87,72,88,74,70,78,66,87,83,68,47,72,67,55,51,52,54,52,51,51,52,43,71,75,42,71,81,60,51,62,63,58,57,14,57,78,67,76,46,56,44,75,57,47,52,48,39,38,40,73,74,68,65,39,86,124

Secondary structure (DSSP, 8-state):
-----HHHHHHHHHHHHHTS-STTTS-TTTPPPTTHHHHHHHHHHHHS--------TT--HHHHHHHHHHHHH-TTS-HHHHHHHTTS-HHHHHHHHHHTS----

Foldseek 3Di:
DDDDDPVRVVVVVVVVVVPDPPPVVADPVGDDDPVVVVVQSVCCVVPVDSDPPDPPVLDDVVNLVLLVVVCVVPVPDDLCVSCVVSVHDSVSSVCSCCPVVVHPD

Nearest PDB structures (foldseek):
  4u7b-assembly2_G-2  TM=4.478E-01  e=1.234E-01  Drosophila mauritiana
  7s03-assembly1_A-2  TM=4.215E-01  e=1.563E-01  Homo sapiens
  5hoo-assembly1_A  TM=4.135E-01  e=1.866E-01  Drosophila mauritiana
  4r79-assembly1_B  TM=4.186E-01  e=2.364E-01  Drosophila mauritiana
  1trr-assembly1_A  TM=3.391E-01  e=5.115E+00  Escherichia coli